Protein AF-A0AAW2RHV2-F1 (afdb_monomer)

Secondary structure (DSSP, 8-state):
---EESSSSEESS--GGG---GGGS-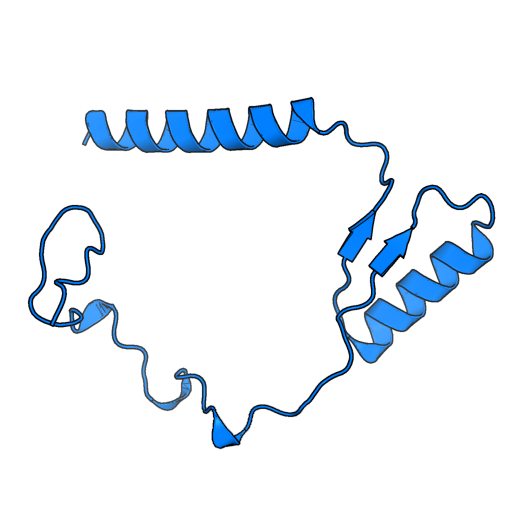-GGGPPP-PPPPEEETT-S-HHHHHHHHHHHHHHTS--EEES-S--HHHHHHHHHHHHHHHHHHHHT-

Mean predicted aligned error: 8.11 Å

InterPro domains:
  IPR026992 Non-haem dioxygenase, N-terminal domain [PF14226] (37-83)
  IPR027443 Isopenicillin N synthase-like superfamily [G3DSA:2.60.120.330] (4-86)

Sequence (94 aa):
MEPKVISGIQFSSLPSSYIRPESQRPKLSEVVEFDSVPIIDLGCEDRSLIIKQIGDACREYGFFQVINHGVSKEMVDKILEWLMNSLVYLWKRR

Solvent-accessible surface area (backbone atoms only — not comparable to full-atom values): 6132 Å² total; per-residue (Å²): 132,84,68,60,67,84,76,89,51,82,33,97,63,84,56,73,90,75,58,68,58,76,92,72,49,89,57,75,91,76,64,70,94,69,80,78,78,49,75,44,60,64,65,57,87,55,60,67,58,48,54,48,53,53,54,49,32,50,71,78,64,67,52,69,47,76,39,65,75,81,73,55,66,68,59,55,50,50,51,51,50,49,52,52,52,50,53,53,51,57,58,76,74,107

Foldseek 3Di:
DDFDDPDVDGDPDDDPVPDDDPVPDDDPVPDDDDPPFAEAEPPDPPPVVRVVSVVCSCVPPVDHHYDPPVDDPVVVVVVVVVVVVVVVVVVVVD

Organism: NCBI:txid2727405

Radius of gyration: 20.59 Å; Cα contacts (8 Å, |Δi|>4): 55; chains: 1; bounding box: 50×29×40 Å

pLDDT: mean 87.66, std 12.47, range [44.53, 98.19]

Structure (mmCIF, N/CA/C/O backbone):
data_AF-A0AAW2RHV2-F1
#
_entry.id   AF-A0AAW2RHV2-F1
#
loop_
_atom_site.group_PDB
_atom_site.id
_atom_site.type_symbol
_atom_site.label_atom_id
_atom_site.label_alt_id
_atom_site.label_comp_id
_atom_site.label_asym_id
_atom_site.label_entity_id
_atom_site.label_seq_id
_atom_site.pdbx_PDB_ins_code
_atom_site.Cartn_x
_atom_site.Cartn_y
_atom_site.Cartn_z
_atom_site.occupancy
_atom_site.B_iso_or_equiv
_atom_site.auth_seq_id
_atom_site.auth_comp_id
_atom_site.auth_asym_id
_atom_site.auth_atom_id
_atom_site.pdbx_PDB_model_num
ATOM 1 N N . MET A 1 1 ? 18.336 18.584 -22.996 1.00 44.53 1 MET A N 1
ATOM 2 C CA . MET A 1 1 ? 17.870 17.264 -22.519 1.00 44.53 1 MET A CA 1
ATOM 3 C C . MET A 1 1 ? 18.612 16.983 -21.228 1.00 44.53 1 MET A C 1
ATOM 5 O O . MET A 1 1 ? 19.833 16.944 -21.259 1.00 44.53 1 MET A O 1
ATOM 9 N N . GLU A 1 2 ? 17.893 16.909 -20.111 1.00 49.28 2 GLU A N 1
ATOM 10 C CA . GLU A 1 2 ? 18.456 16.682 -18.772 1.00 49.28 2 GLU A CA 1
ATOM 11 C C . GLU A 1 2 ? 19.138 15.298 -18.691 1.00 49.28 2 GLU A C 1
ATOM 13 O O . GLU A 1 2 ? 18.545 14.310 -19.145 1.00 49.28 2 GLU A O 1
ATOM 18 N N . PRO A 1 3 ? 20.358 15.184 -18.134 1.00 52.66 3 PRO A N 1
ATOM 19 C CA . PRO A 1 3 ? 21.027 13.899 -17.957 1.00 52.66 3 PRO A CA 1
ATOM 20 C C . PRO A 1 3 ? 20.276 13.042 -16.928 1.00 52.66 3 PRO A C 1
ATOM 22 O O . PRO A 1 3 ? 20.068 13.446 -15.784 1.00 52.66 3 PRO A O 1
ATOM 25 N N . LYS A 1 4 ? 19.869 11.829 -17.323 1.00 57.38 4 LYS A N 1
ATOM 26 C CA . LYS A 1 4 ? 19.185 10.885 -16.427 1.00 57.38 4 LYS A CA 1
ATOM 27 C C . LYS A 1 4 ? 20.213 10.199 -15.526 1.00 57.38 4 LYS A C 1
ATOM 29 O O . LYS A 1 4 ? 21.013 9.387 -15.988 1.00 57.38 4 LYS A O 1
ATOM 34 N N . VAL A 1 5 ? 20.196 10.540 -14.239 1.00 54.56 5 VAL A N 1
ATOM 35 C CA . VAL A 1 5 ? 21.076 9.961 -13.215 1.00 54.56 5 VAL A CA 1
ATOM 36 C C . VAL A 1 5 ? 20.485 8.635 -12.739 1.00 54.56 5 VAL A C 1
ATOM 38 O O . VAL A 1 5 ? 19.373 8.604 -12.223 1.00 54.56 5 VAL A O 1
ATOM 41 N N . ILE A 1 6 ? 21.225 7.538 -12.909 1.00 64.56 6 ILE A N 1
ATOM 42 C CA . ILE A 1 6 ? 20.773 6.185 -12.522 1.00 64.56 6 ILE A CA 1
ATOM 43 C C . ILE A 1 6 ? 21.489 5.706 -11.245 1.00 64.56 6 ILE A C 1
ATOM 45 O O . ILE A 1 6 ? 20.990 4.839 -10.536 1.00 64.56 6 ILE A O 1
ATOM 49 N N . SER A 1 7 ? 22.646 6.298 -10.921 1.00 65.38 7 SER A N 1
ATOM 50 C CA . SER A 1 7 ? 23.467 5.923 -9.758 1.00 65.38 7 SER A CA 1
ATOM 51 C C . SER A 1 7 ? 24.593 6.933 -9.464 1.00 65.38 7 SER A C 1
ATOM 53 O O . SER A 1 7 ? 25.730 6.543 -9.213 1.00 65.38 7 SER A O 1
ATOM 55 N N . GLY A 1 8 ? 24.335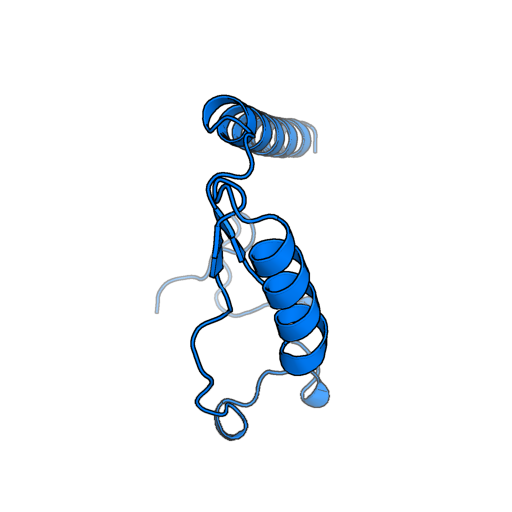 8.239 -9.605 1.00 65.62 8 GLY A N 1
ATOM 56 C CA . GLY A 1 8 ? 25.356 9.296 -9.465 1.00 65.62 8 GLY A CA 1
ATOM 57 C C . GLY A 1 8 ? 26.303 9.458 -10.667 1.00 65.62 8 GLY A C 1
ATOM 58 O O . GLY A 1 8 ? 27.001 10.461 -10.766 1.00 65.62 8 GLY A O 1
ATOM 59 N N . ILE A 1 9 ? 26.283 8.517 -11.614 1.00 72.44 9 ILE A N 1
ATOM 60 C CA . ILE A 1 9 ? 26.972 8.620 -12.905 1.00 72.44 9 ILE A CA 1
ATOM 61 C C . ILE A 1 9 ? 26.016 9.264 -13.911 1.00 72.44 9 ILE A C 1
ATOM 63 O O . ILE A 1 9 ? 24.859 8.848 -14.037 1.00 72.44 9 ILE A O 1
ATOM 67 N N . GLN A 1 10 ? 26.498 10.286 -14.619 1.00 77.00 10 GLN A N 1
ATOM 68 C CA . GLN A 1 10 ? 25.755 10.903 -15.711 1.00 77.00 10 GLN A CA 1
ATOM 69 C C . GLN A 1 10 ? 25.852 10.029 -16.956 1.00 77.00 10 GLN A C 1
ATOM 71 O O . GLN A 1 10 ? 26.941 9.769 -17.466 1.00 77.00 10 GLN A O 1
ATOM 76 N N . PHE A 1 11 ? 24.698 9.612 -17.465 1.00 74.44 11 PHE A N 1
ATOM 77 C CA . PHE A 1 11 ? 24.599 8.949 -18.754 1.00 74.44 11 PHE A CA 1
ATOM 78 C C . PHE A 1 11 ? 23.932 9.883 -19.762 1.00 74.44 11 PHE A C 1
ATOM 80 O O . PHE A 1 11 ? 22.943 10.549 -19.454 1.00 74.44 11 PHE A O 1
ATOM 87 N N . SER A 1 12 ? 24.459 9.907 -20.986 1.00 83.19 12 SER A N 1
ATOM 88 C CA . SER A 1 12 ? 23.847 10.623 -22.112 1.00 83.19 12 SER A CA 1
ATOM 89 C C . SER A 1 12 ? 22.606 9.906 -22.656 1.00 83.19 12 SER A C 1
ATOM 91 O O . SER A 1 12 ? 21.754 10.526 -23.285 1.00 83.19 12 SER A O 1
ATOM 93 N N . SER A 1 13 ? 22.492 8.599 -22.410 1.00 83.62 13 SER A N 1
ATOM 94 C CA . SER A 1 13 ? 21.374 7.748 -22.821 1.00 83.62 13 SER A CA 1
ATOM 95 C C . SER A 1 13 ? 21.215 6.565 -21.860 1.00 83.62 13 SER A C 1
ATOM 97 O O . SER A 1 13 ? 22.112 6.274 -21.072 1.00 83.62 13 SER A O 1
ATOM 99 N N . LEU A 1 14 ? 20.062 5.890 -21.889 1.00 83.38 14 LEU A N 1
ATOM 100 C CA . LEU A 1 14 ? 19.817 4.728 -21.032 1.00 83.38 14 LEU A CA 1
ATOM 101 C C . LEU A 1 14 ? 20.788 3.586 -21.406 1.00 83.38 14 LEU A C 1
ATOM 103 O O . LEU A 1 14 ? 20.787 3.176 -22.568 1.00 83.38 14 LEU A O 1
ATOM 107 N N . PRO A 1 15 ? 21.586 3.042 -20.466 1.00 88.06 15 PRO A N 1
ATOM 108 C CA . PRO A 1 15 ? 22.487 1.936 -20.766 1.00 88.06 15 PRO A CA 1
ATOM 109 C C . PRO A 1 15 ? 21.720 0.711 -21.266 1.00 88.06 15 PRO A C 1
ATOM 111 O O . PRO A 1 15 ? 20.635 0.400 -20.768 1.00 88.06 15 PRO A O 1
ATOM 114 N N . SER A 1 16 ? 22.310 -0.021 -22.213 1.00 88.25 16 SER A N 1
ATOM 115 C CA . SER A 1 16 ? 21.670 -1.173 -22.862 1.00 88.25 16 SER A CA 1
ATOM 116 C C . SER A 1 16 ? 21.217 -2.256 -21.880 1.00 88.25 16 SER A C 1
ATOM 118 O O . SER A 1 16 ? 20.175 -2.866 -22.093 1.00 88.25 16 SER A O 1
ATOM 120 N N . SER A 1 17 ? 21.928 -2.443 -20.764 1.00 88.56 17 SER A N 1
ATOM 121 C CA . SER A 1 17 ? 21.568 -3.391 -19.700 1.00 88.56 17 SER A CA 1
ATOM 122 C C . SER A 1 17 ? 20.268 -3.053 -18.955 1.00 88.56 17 SER A C 1
ATOM 124 O O . SER A 1 17 ? 19.679 -3.937 -18.338 1.00 88.56 17 SER A O 1
ATOM 126 N N . TYR A 1 18 ? 19.797 -1.802 -19.017 1.00 88.44 18 TYR A N 1
ATOM 127 C CA . TYR A 1 18 ? 18.528 -1.354 -18.424 1.00 88.44 18 TYR A CA 1
ATOM 128 C C . 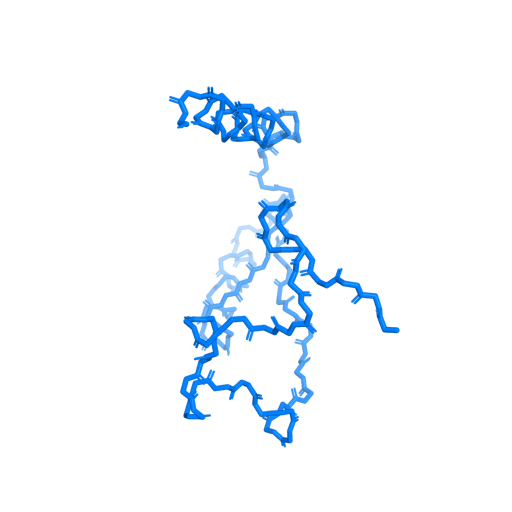TYR A 1 18 ? 17.381 -1.328 -19.446 1.00 88.44 18 TYR A C 1
ATOM 130 O O . TYR A 1 18 ? 16.223 -1.128 -19.070 1.00 88.44 18 TYR A O 1
ATOM 138 N N . ILE A 1 19 ? 17.673 -1.535 -20.736 1.00 90.69 19 ILE A N 1
ATOM 139 C CA . ILE A 1 19 ? 16.655 -1.615 -21.783 1.00 90.69 19 ILE A CA 1
ATOM 140 C C . ILE A 1 19 ? 15.968 -2.978 -21.681 1.00 90.69 19 ILE A C 1
ATOM 142 O O . ILE A 1 19 ? 16.552 -4.019 -21.970 1.00 90.69 19 ILE A O 1
ATOM 146 N N . ARG A 1 20 ? 14.690 -2.973 -21.295 1.00 91.38 20 ARG A N 1
ATOM 147 C CA . ARG A 1 20 ? 13.869 -4.190 -21.271 1.00 91.38 20 ARG A CA 1
ATOM 148 C C . ARG A 1 20 ? 13.642 -4.724 -22.700 1.00 91.38 20 ARG A C 1
ATOM 150 O O . ARG A 1 20 ? 13.510 -3.911 -23.626 1.00 91.38 20 ARG A O 1
ATOM 157 N N . PRO A 1 21 ? 13.546 -6.053 -22.898 1.00 94.19 21 PRO A N 1
ATOM 158 C CA . PRO A 1 21 ? 13.061 -6.640 -24.148 1.00 94.19 21 PRO A CA 1
ATOM 159 C C . PRO A 1 21 ? 11.700 -6.060 -24.540 1.00 94.19 21 PRO A C 1
ATOM 161 O O . PRO A 1 21 ? 10.912 -5.723 -23.659 1.00 94.19 21 PRO A O 1
ATOM 164 N N . GLU A 1 22 ? 11.405 -5.956 -25.838 1.00 91.56 22 GLU A N 1
ATOM 165 C CA . GLU A 1 22 ? 10.162 -5.331 -26.326 1.00 91.56 22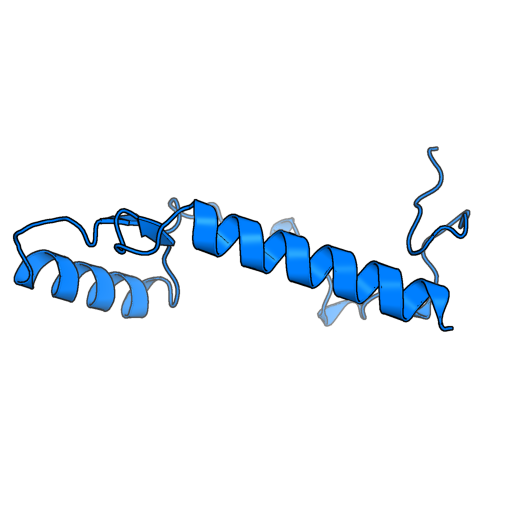 GLU A CA 1
ATOM 166 C C . GLU A 1 22 ? 8.898 -5.954 -25.733 1.00 91.56 22 GLU A C 1
ATOM 168 O O . GLU A 1 22 ? 7.978 -5.229 -25.368 1.00 91.56 22 GLU A O 1
ATOM 173 N N . SER A 1 23 ? 8.892 -7.274 -25.534 1.00 92.69 23 SER A N 1
ATOM 174 C CA . SER A 1 23 ? 7.780 -8.003 -24.917 1.00 92.69 23 SER A CA 1
AT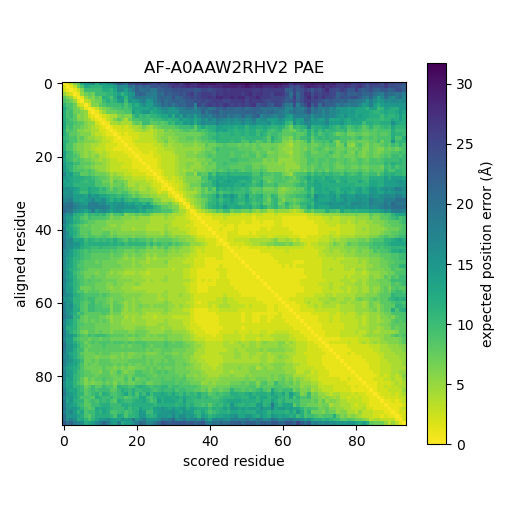OM 175 C C . SER A 1 23 ? 7.509 -7.636 -23.453 1.00 92.69 23 SER A C 1
ATOM 177 O O . SER A 1 23 ? 6.428 -7.923 -22.953 1.00 92.69 23 SER A O 1
ATOM 179 N N . GLN A 1 24 ? 8.467 -7.016 -22.758 1.00 92.06 24 GLN A N 1
ATOM 180 C CA . GLN A 1 24 ? 8.350 -6.599 -21.354 1.00 92.06 24 GLN A CA 1
ATOM 181 C C . GLN A 1 24 ? 8.152 -5.088 -21.198 1.00 92.06 24 GLN A C 1
ATOM 183 O O . GLN A 1 24 ? 8.071 -4.590 -20.073 1.00 92.06 24 GLN A O 1
ATOM 188 N N . ARG A 1 25 ? 8.150 -4.328 -22.298 1.00 91.62 25 ARG A N 1
ATOM 189 C CA . ARG A 1 25 ? 7.949 -2.881 -22.228 1.00 91.62 25 ARG A CA 1
ATOM 190 C C . ARG A 1 25 ? 6.455 -2.595 -22.061 1.00 91.62 25 ARG A C 1
ATOM 192 O O . ARG A 1 25 ? 5.655 -3.179 -22.789 1.00 91.62 25 ARG A O 1
ATOM 199 N N . PRO A 1 26 ? 6.069 -1.693 -21.145 1.00 89.62 26 PRO A N 1
ATOM 200 C CA . PRO A 1 26 ? 4.676 -1.302 -21.008 1.00 89.62 26 PRO A CA 1
ATO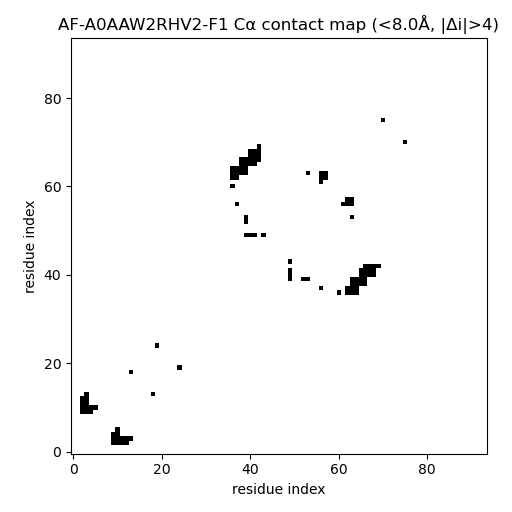M 201 C C . PRO A 1 26 ? 4.196 -0.632 -22.297 1.00 89.62 26 PRO A C 1
ATOM 203 O O . PRO A 1 26 ? 4.868 0.248 -22.840 1.00 89.62 26 PRO A O 1
ATOM 206 N N . LYS A 1 27 ? 3.031 -1.054 -22.788 1.00 8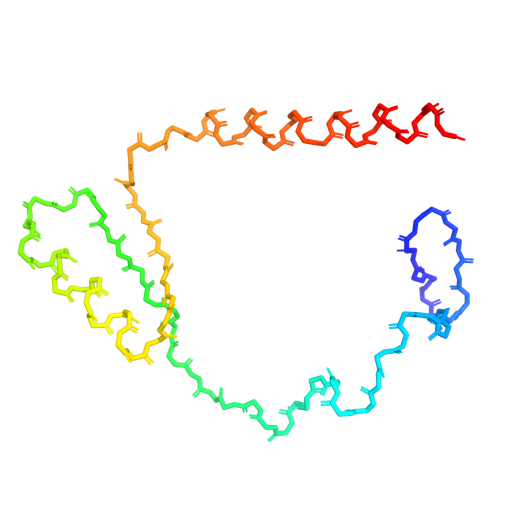9.38 27 LYS A N 1
ATOM 207 C CA . LYS A 1 27 ? 2.398 -0.493 -23.981 1.00 89.38 27 LYS A CA 1
ATOM 208 C C . LYS A 1 27 ? 1.270 0.426 -23.555 1.00 89.38 27 LYS A C 1
ATOM 210 O O . LYS A 1 27 ? 0.241 -0.028 -23.071 1.00 89.38 27 LYS A O 1
ATOM 215 N N . LEU A 1 28 ? 1.462 1.725 -23.762 1.00 85.31 28 LEU A N 1
ATOM 216 C CA . LEU A 1 28 ? 0.481 2.728 -23.348 1.00 85.31 28 LEU A CA 1
ATOM 217 C C . LEU A 1 28 ? -0.876 2.547 -24.051 1.00 85.31 28 LEU A C 1
ATOM 219 O O . LEU A 1 28 ? -1.907 2.838 -23.466 1.00 85.31 28 LEU A O 1
ATOM 223 N N . SER A 1 29 ? -0.875 2.011 -25.274 1.00 88.88 29 SER A N 1
ATOM 224 C CA . SER A 1 29 ? -2.090 1.698 -26.037 1.00 88.88 29 SER A CA 1
ATOM 225 C C . SER A 1 29 ? -2.936 0.568 -25.443 1.00 88.88 29 SER A C 1
ATOM 227 O O . SER A 1 29 ? -4.087 0.420 -25.829 1.00 88.88 29 SER A O 1
ATOM 229 N N . GLU A 1 30 ? -2.361 -0.259 -24.568 1.00 87.38 30 GLU A N 1
ATOM 230 C CA . GLU A 1 30 ? -3.050 -1.373 -23.900 1.00 87.38 30 GLU A CA 1
ATOM 231 C C . GLU A 1 30 ? -3.495 -0.998 -22.475 1.00 87.38 30 GLU A C 1
ATOM 233 O O . GLU A 1 30 ? -4.090 -1.818 -21.780 1.00 87.38 30 GLU A O 1
ATOM 238 N N . VAL A 1 31 ? -3.209 0.229 -22.021 1.00 85.19 31 VAL A N 1
ATOM 239 C CA . VAL A 1 31 ? -3.652 0.710 -20.709 1.00 85.19 31 VAL A CA 1
ATOM 240 C C . VAL A 1 31 ? -5.148 0.990 -20.774 1.00 85.19 31 VAL A C 1
ATOM 242 O O . VAL A 1 31 ? -5.599 1.837 -21.542 1.00 85.19 31 VAL A O 1
ATOM 245 N N . VAL A 1 32 ? -5.906 0.268 -19.957 1.00 81.31 32 VAL A N 1
ATOM 246 C CA . VAL A 1 32 ? -7.348 0.462 -19.795 1.00 81.31 32 VAL A CA 1
ATOM 247 C C . VAL A 1 32 ? -7.575 1.456 -18.658 1.00 81.31 32 VAL A C 1
ATOM 249 O O . VAL A 1 32 ? -6.885 1.393 -17.638 1.00 81.31 32 VAL A O 1
ATOM 252 N N . GLU A 1 33 ? -8.530 2.372 -18.823 1.00 77.88 33 GLU A N 1
ATOM 253 C CA . GLU A 1 33 ? -9.034 3.158 -17.696 1.00 77.88 33 GLU A CA 1
ATOM 254 C C . GLU A 1 33 ? -9.662 2.202 -16.683 1.00 77.88 33 GLU A C 1
ATOM 256 O O . GLU A 1 33 ? -10.529 1.394 -17.016 1.00 77.88 33 GLU A O 1
ATOM 261 N N . PHE A 1 34 ? -9.168 2.253 -15.456 1.00 73.69 34 PHE A N 1
ATOM 262 C CA . PHE A 1 34 ? -9.541 1.329 -14.404 1.00 73.69 34 PHE A CA 1
ATOM 263 C C . PHE A 1 34 ? -9.950 2.127 -13.172 1.00 73.69 34 PHE A C 1
ATOM 265 O O . PHE A 1 34 ? -9.353 3.170 -12.885 1.00 73.69 34 PHE A O 1
ATOM 272 N N . ASP A 1 35 ? -10.970 1.640 -12.467 1.00 74.50 35 ASP A N 1
ATOM 273 C CA . ASP A 1 35 ? -11.440 2.266 -11.238 1.00 74.50 35 ASP A CA 1
ATOM 274 C C . ASP A 1 35 ? -10.301 2.361 -10.215 1.00 74.50 35 ASP A C 1
ATOM 276 O O . ASP A 1 35 ? -9.348 1.575 -10.207 1.00 74.50 35 ASP A O 1
ATOM 280 N N . SER A 1 36 ? -10.366 3.372 -9.349 1.00 84.69 36 SER A N 1
ATOM 281 C CA . SER A 1 36 ? -9.344 3.573 -8.323 1.00 84.69 36 SER A CA 1
ATOM 282 C C . SER A 1 36 ? -9.145 2.302 -7.495 1.00 84.69 36 SER A C 1
ATOM 284 O O . SER A 1 36 ? -10.118 1.680 -7.074 1.00 84.69 36 SER A O 1
ATOM 286 N N . VAL A 1 37 ? -7.882 1.961 -7.219 1.00 91.69 37 VAL A N 1
ATOM 287 C CA . VAL A 1 37 ? -7.506 0.816 -6.377 1.00 91.69 37 VAL A CA 1
ATOM 288 C C . VAL A 1 37 ? -8.324 0.823 -5.076 1.00 91.69 37 VAL A C 1
ATOM 290 O O . VAL A 1 37 ? -8.362 1.869 -4.422 1.00 91.69 37 VAL A O 1
ATOM 293 N N . PRO A 1 38 ? -8.925 -0.310 -4.658 1.00 95.38 38 PRO A N 1
ATOM 294 C CA . PRO A 1 38 ? -9.752 -0.365 -3.462 1.00 95.38 38 PRO A CA 1
ATOM 295 C C . PRO A 1 38 ? -8.979 0.100 -2.229 1.00 95.38 38 PRO A C 1
ATOM 297 O O . PRO A 1 38 ? -7.846 -0.332 -2.002 1.00 95.38 38 PRO A O 1
ATOM 300 N N . ILE A 1 39 ? -9.602 0.960 -1.426 1.00 96.81 39 ILE A N 1
ATOM 301 C CA . ILE A 1 39 ? -9.076 1.417 -0.137 1.00 96.81 39 ILE A CA 1
ATOM 302 C C . ILE A 1 39 ? -9.979 0.854 0.958 1.00 96.81 39 ILE A C 1
ATOM 304 O O . ILE A 1 39 ? -11.178 1.126 0.969 1.00 96.81 39 ILE A O 1
ATOM 308 N N . ILE A 1 40 ? -9.405 0.074 1.873 1.00 97.69 40 ILE A N 1
ATOM 309 C CA . ILE A 1 40 ? -10.133 -0.603 2.950 1.00 97.69 40 ILE A CA 1
ATOM 310 C C . ILE A 1 40 ? -9.761 0.028 4.293 1.00 97.69 40 ILE A C 1
ATOM 312 O O . ILE A 1 40 ? -8.588 0.082 4.669 1.00 97.69 40 ILE A O 1
ATOM 316 N N . ASP A 1 41 ? -10.769 0.490 5.029 1.00 97.69 41 ASP A N 1
ATOM 317 C CA . ASP A 1 41 ? -10.602 1.036 6.375 1.00 97.69 41 ASP A CA 1
ATOM 318 C C . ASP A 1 41 ? -10.653 -0.082 7.425 1.00 97.69 41 ASP A C 1
ATOM 320 O O . ASP A 1 41 ? -11.718 -0.615 7.738 1.00 97.69 41 ASP A O 1
ATOM 324 N N . LEU A 1 42 ? -9.492 -0.437 7.985 1.00 97.44 42 LEU A N 1
ATOM 325 C CA . LEU A 1 42 ? -9.388 -1.472 9.020 1.00 97.44 42 LEU A CA 1
ATOM 326 C C . LEU A 1 42 ? -9.775 -0.974 10.421 1.00 97.44 42 LEU A C 1
ATOM 328 O O . LEU A 1 42 ? -9.852 -1.780 11.348 1.00 97.44 42 LEU A O 1
ATOM 332 N N . GLY A 1 43 ? -10.018 0.329 10.577 1.00 95.88 43 GLY A N 1
ATOM 333 C CA . GLY A 1 43 ? -10.527 0.938 11.803 1.00 95.88 43 GLY A CA 1
ATOM 334 C C . GLY A 1 43 ? -12.051 0.885 11.926 1.00 95.88 43 GLY A C 1
ATOM 335 O O . GLY A 1 43 ? -12.581 1.275 12.963 1.00 95.88 43 GLY A O 1
ATOM 336 N N . CYS A 1 44 ? -12.763 0.413 10.896 1.00 95.12 44 CYS A N 1
ATOM 337 C CA . CYS A 1 44 ? -14.214 0.246 10.942 1.00 95.12 44 CYS A CA 1
ATOM 338 C C . CYS A 1 44 ? -14.625 -0.809 11.990 1.00 95.12 44 CYS A C 1
ATOM 340 O O . CYS A 1 44 ? -13.993 -1.857 12.128 1.00 95.12 44 CYS A O 1
ATOM 342 N N . GLU A 1 45 ? -15.716 -0.556 12.716 1.00 95.50 45 GLU A N 1
ATOM 343 C CA . GLU A 1 45 ? -16.226 -1.489 13.731 1.00 95.50 45 GLU A CA 1
ATOM 344 C C . GLU A 1 45 ? -16.874 -2.741 13.112 1.00 95.50 45 GLU A C 1
ATOM 346 O O . GLU A 1 45 ? -16.850 -3.822 13.711 1.00 95.50 45 GLU A O 1
ATOM 351 N N . ASP A 1 46 ? -17.422 -2.627 11.896 1.00 97.50 46 ASP A N 1
ATOM 352 C CA . ASP A 1 46 ? -18.063 -3.744 11.203 1.00 97.50 46 ASP A CA 1
ATOM 353 C C . ASP A 1 46 ? -17.027 -4.668 10.548 1.00 97.50 46 ASP A C 1
ATOM 355 O O . ASP A 1 46 ? -16.639 -4.542 9.382 1.00 97.50 46 ASP A O 1
ATOM 359 N N . ARG A 1 47 ? -16.616 -5.675 11.316 1.00 96.12 47 ARG A N 1
ATOM 360 C CA . ARG A 1 47 ? -15.714 -6.733 10.848 1.00 96.12 47 ARG A CA 1
ATOM 361 C C . ARG A 1 47 ? -16.256 -7.521 9.659 1.00 96.12 47 ARG A C 1
ATOM 363 O O . ARG A 1 47 ? -15.459 -7.977 8.841 1.00 96.12 47 ARG A O 1
ATOM 370 N N . SER A 1 48 ? -17.570 -7.707 9.556 1.00 97.88 48 SER A N 1
ATOM 371 C CA . SER A 1 48 ? -18.159 -8.479 8.455 1.00 97.88 48 SER A CA 1
ATOM 372 C C . SER A 1 48 ? -18.029 -7.714 7.142 1.00 97.88 48 SER A C 1
ATOM 374 O O . SER A 1 48 ? -17.681 -8.305 6.117 1.00 97.88 48 SER A O 1
ATOM 376 N N . LEU A 1 49 ? -18.229 -6.394 7.191 1.00 97.44 49 LEU A N 1
ATOM 377 C CA . LEU A 1 49 ? -17.988 -5.504 6.060 1.00 97.44 49 LEU A CA 1
ATOM 378 C C . LEU A 1 49 ? -16.518 -5.527 5.626 1.00 97.44 49 LEU A C 1
ATOM 380 O O . LEU A 1 49 ? -16.253 -5.717 4.441 1.00 97.44 49 LEU A O 1
ATOM 384 N N . ILE A 1 50 ? -15.574 -5.407 6.567 1.00 98.00 50 ILE A N 1
ATOM 385 C CA . ILE A 1 50 ? -14.131 -5.445 6.260 1.00 98.00 50 ILE A CA 1
ATOM 386 C C . ILE A 1 50 ? -13.755 -6.761 5.563 1.00 98.00 50 ILE A C 1
ATOM 388 O O . ILE A 1 50 ? -13.094 -6.751 4.525 1.00 98.00 50 ILE A O 1
ATOM 392 N N . ILE A 1 51 ? -14.196 -7.904 6.102 1.00 98.06 51 ILE A N 1
ATOM 393 C CA . ILE A 1 51 ? -13.908 -9.226 5.520 1.00 98.06 51 ILE A CA 1
ATOM 394 C C . ILE A 1 51 ? -14.465 -9.324 4.099 1.00 98.06 51 ILE A C 1
ATOM 396 O O . ILE A 1 51 ? -13.777 -9.819 3.203 1.00 98.06 51 ILE A O 1
ATOM 400 N N . LYS A 1 52 ? -15.690 -8.833 3.882 1.00 98.19 52 LYS A N 1
ATOM 401 C CA . LYS A 1 52 ? -16.305 -8.807 2.556 1.00 98.19 52 LYS A CA 1
ATOM 402 C C . LYS A 1 52 ? -15.489 -7.951 1.582 1.00 98.19 52 LYS A C 1
ATOM 404 O O . LYS A 1 52 ? -15.129 -8.445 0.522 1.00 98.19 52 LYS A O 1
ATOM 409 N N . GLN A 1 53 ? -15.128 -6.726 1.965 1.00 97.75 53 GLN A N 1
ATOM 410 C CA . GLN A 1 53 ? -14.335 -5.819 1.127 1.00 97.75 53 GLN A CA 1
ATOM 411 C C . GLN A 1 53 ? -12.971 -6.408 0.750 1.00 97.75 53 GLN A C 1
ATOM 413 O O . GLN A 1 53 ? -12.555 -6.296 -0.401 1.00 97.75 53 GLN A O 1
ATOM 418 N N . ILE A 1 54 ? -12.291 -7.078 1.688 1.00 97.94 54 ILE A N 1
ATOM 419 C CA . ILE A 1 54 ? -11.029 -7.778 1.404 1.00 97.94 54 ILE A CA 1
ATOM 420 C C . ILE A 1 54 ? -11.265 -8.911 0.399 1.00 97.94 54 ILE A C 1
ATOM 422 O O . ILE A 1 54 ? -10.500 -9.063 -0.552 1.00 97.94 54 ILE A O 1
ATOM 426 N N . GLY A 1 55 ? -12.318 -9.709 0.595 1.00 98.12 55 GLY A N 1
ATOM 427 C CA . GLY A 1 55 ? -12.670 -10.806 -0.306 1.00 98.12 55 GLY A CA 1
ATOM 428 C C . GLY A 1 55 ? -12.973 -10.335 -1.730 1.00 98.12 55 GLY A C 1
ATOM 429 O O . GLY A 1 55 ? -12.482 -10.939 -2.686 1.00 98.12 55 GLY A O 1
ATOM 430 N N . ASP A 1 56 ? -13.734 -9.251 -1.859 1.00 97.12 56 ASP A N 1
ATOM 431 C CA . ASP A 1 56 ? -14.106 -8.648 -3.140 1.00 97.12 56 ASP A CA 1
ATOM 432 C C . ASP A 1 56 ? -12.865 -8.058 -3.834 1.00 97.12 56 ASP A C 1
ATOM 434 O O . ASP A 1 56 ? -12.570 -8.410 -4.978 1.00 97.12 56 ASP A O 1
ATOM 438 N N . ALA A 1 57 ? -12.039 -7.288 -3.113 1.00 96.56 57 ALA A N 1
ATOM 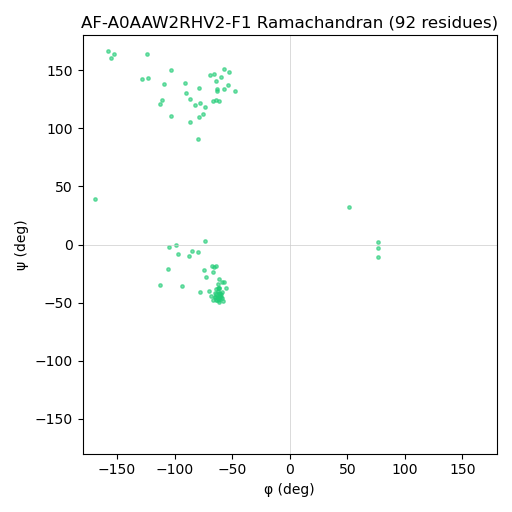439 C CA . ALA A 1 57 ? -10.803 -6.724 -3.657 1.00 96.56 57 ALA A CA 1
ATOM 440 C C . ALA A 1 57 ? -9.806 -7.804 -4.115 1.00 96.56 57 ALA A C 1
ATOM 442 O O . ALA A 1 57 ? -9.221 -7.703 -5.193 1.00 96.56 57 ALA A O 1
ATOM 443 N N . CYS A 1 58 ? -9.639 -8.884 -3.349 1.00 96.94 58 CYS A N 1
ATOM 444 C CA . CYS A 1 58 ? -8.804 -10.016 -3.759 1.00 96.94 58 CYS A CA 1
ATOM 445 C C . CYS A 1 58 ? -9.316 -10.699 -5.034 1.00 96.94 58 CYS A C 1
ATOM 447 O O . CYS A 1 58 ? -8.509 -11.157 -5.841 1.00 96.94 58 CYS A O 1
ATOM 449 N N . ARG A 1 59 ? -10.638 -10.804 -5.208 1.00 96.69 59 ARG A N 1
ATOM 450 C CA . ARG A 1 59 ? -11.257 -11.503 -6.343 1.00 96.69 59 ARG A CA 1
ATOM 451 C C . ARG A 1 59 ? -11.235 -10.675 -7.622 1.00 96.69 59 ARG A C 1
ATOM 453 O O . ARG A 1 59 ? -11.007 -11.234 -8.689 1.00 96.69 59 ARG A O 1
ATOM 460 N N . GLU A 1 60 ? -11.502 -9.380 -7.507 1.00 92.81 60 GLU A N 1
ATOM 461 C CA . GLU A 1 60 ? -11.677 -8.483 -8.652 1.00 92.81 60 GLU A CA 1
ATOM 462 C C . GLU A 1 60 ? -10.373 -7.777 -9.049 1.00 92.81 60 GLU A C 1
ATOM 464 O O . GLU A 1 60 ? -10.113 -7.598 -10.236 1.00 92.81 60 GLU A O 1
ATOM 469 N N . TYR A 1 61 ? -9.527 -7.423 -8.073 1.00 92.38 61 TYR A N 1
ATOM 470 C CA . TYR A 1 61 ? -8.319 -6.614 -8.284 1.00 92.38 61 TYR A CA 1
ATOM 471 C C . TYR A 1 61 ? -7.030 -7.406 -8.043 1.00 92.38 61 TYR A C 1
ATOM 473 O O . TYR A 1 61 ? -6.014 -7.166 -8.692 1.00 92.38 61 TYR A O 1
ATOM 481 N N . GLY A 1 62 ? -7.042 -8.332 -7.079 1.00 94.12 62 GLY A N 1
ATOM 482 C CA . GLY A 1 62 ? -5.852 -9.059 -6.622 1.00 94.12 62 GLY A CA 1
ATOM 483 C C . GLY A 1 62 ? -4.925 -8.241 -5.712 1.00 94.12 62 GLY A C 1
ATOM 484 O O . GLY A 1 62 ? -3.939 -8.777 -5.208 1.00 94.12 62 GLY A O 1
ATOM 485 N N . PHE A 1 63 ? -5.234 -6.962 -5.475 1.00 95.50 63 PHE A N 1
ATOM 486 C CA . PHE A 1 63 ? -4.530 -6.077 -4.547 1.00 95.50 63 PHE A CA 1
ATOM 487 C C . PHE A 1 63 ? -5.446 -4.940 -4.066 1.00 95.50 63 PHE A C 1
ATOM 489 O O . PHE A 1 63 ? -6.459 -4.634 -4.690 1.00 95.50 63 PHE A O 1
ATOM 496 N N . PHE A 1 64 ? -5.087 -4.315 -2.944 1.00 96.88 64 PHE A N 1
ATOM 497 C CA . PHE A 1 64 ? -5.814 -3.196 -2.337 1.00 96.88 64 PHE A CA 1
ATOM 498 C C . PHE A 1 64 ? -4.889 -2.383 -1.424 1.00 96.88 64 PHE A C 1
ATOM 500 O O . PHE A 1 64 ? -3.794 -2.823 -1.068 1.00 96.88 64 PHE A O 1
ATOM 507 N N . GLN A 1 65 ? -5.338 -1.192 -1.042 1.00 97.12 65 GLN A N 1
ATOM 508 C CA . GLN A 1 65 ? -4.704 -0.340 -0.038 1.00 97.12 65 GLN A CA 1
ATOM 509 C C . GLN A 1 65 ? -5.486 -0.424 1.276 1.00 97.12 65 GLN A C 1
ATOM 511 O O . GLN A 1 65 ? -6.699 -0.629 1.272 1.00 97.12 65 GLN A O 1
ATOM 516 N N . VAL A 1 66 ? -4.802 -0.246 2.407 1.00 97.06 66 VAL A N 1
ATOM 517 C CA . VAL A 1 66 ? -5.433 -0.221 3.735 1.00 97.06 66 VAL A CA 1
ATOM 518 C C . VAL A 1 66 ? -5.127 1.080 4.462 1.00 97.06 66 VAL A C 1
ATOM 520 O O . VAL A 1 66 ? -4.014 1.596 4.376 1.00 97.06 66 VAL A O 1
ATOM 523 N N . ILE A 1 67 ? -6.102 1.579 5.217 1.00 96.94 67 ILE A N 1
ATOM 524 C CA . ILE A 1 67 ? -5.954 2.710 6.141 1.00 96.94 67 ILE A CA 1
ATOM 525 C C . ILE A 1 67 ? -6.385 2.295 7.549 1.00 96.94 67 ILE A C 1
ATOM 527 O O . ILE A 1 67 ? -7.013 1.251 7.729 1.00 96.94 67 ILE A O 1
ATOM 531 N N . ASN A 1 68 ? -6.001 3.088 8.554 1.00 96.62 68 ASN A N 1
ATOM 532 C CA . ASN A 1 68 ? -6.312 2.843 9.970 1.00 96.62 68 ASN A CA 1
ATOM 533 C C . ASN A 1 68 ? -5.944 1.423 10.451 1.00 96.62 68 ASN A C 1
ATOM 535 O O . ASN A 1 68 ? -6.568 0.863 11.344 1.00 96.62 68 ASN A O 1
ATOM 539 N N . HIS A 1 69 ? -4.879 0.846 9.890 1.00 95.12 69 HIS A N 1
ATOM 540 C CA . HIS A 1 69 ? -4.396 -0.510 10.183 1.00 95.12 69 HIS A CA 1
ATOM 541 C C . HIS A 1 69 ? -3.703 -0.653 11.555 1.00 95.12 69 HIS A C 1
ATOM 543 O O . HIS A 1 69 ? -3.166 -1.712 11.869 1.00 95.12 69 HIS A O 1
ATOM 549 N N . GLY A 1 70 ? -3.650 0.412 12.363 1.00 95.12 70 GLY A N 1
ATOM 550 C CA . GLY A 1 70 ? -3.077 0.399 13.716 1.00 95.12 70 GLY A CA 1
ATOM 551 C C . GLY A 1 70 ? -1.544 0.399 13.797 1.00 95.12 70 GLY A C 1
ATOM 552 O O . GLY A 1 70 ? -0.998 0.391 14.897 1.00 95.12 70 GLY A O 1
ATOM 553 N N . VAL A 1 71 ? -0.833 0.448 12.664 1.00 95.38 71 VAL A N 1
ATOM 554 C CA . VAL A 1 71 ? 0.632 0.629 12.656 1.00 95.38 71 VAL A CA 1
ATOM 555 C C . VAL A 1 71 ? 0.918 2.123 12.687 1.00 95.38 71 VAL A C 1
ATOM 557 O O . VAL A 1 71 ? 0.408 2.867 11.849 1.00 95.38 71 VAL A O 1
ATOM 560 N N . SER A 1 72 ? 1.712 2.562 13.663 1.00 95.75 72 SER A N 1
ATOM 561 C CA . SER A 1 72 ? 1.993 3.981 13.854 1.00 95.75 72 SER A CA 1
ATOM 562 C C . SER A 1 72 ? 2.850 4.535 12.715 1.00 95.75 72 SER A C 1
ATOM 564 O O . SER A 1 72 ? 3.726 3.849 12.175 1.00 95.75 72 SER A O 1
ATOM 566 N N . LYS A 1 73 ? 2.617 5.800 12.362 1.00 93.00 73 LYS A N 1
ATOM 567 C CA . LYS A 1 73 ? 3.378 6.475 11.309 1.00 93.00 73 LYS A CA 1
ATOM 568 C C . LYS A 1 73 ? 4.863 6.556 11.663 1.00 93.00 73 LYS A C 1
ATOM 570 O O . LYS A 1 73 ? 5.713 6.317 10.817 1.00 93.00 73 LYS A O 1
ATOM 575 N N . GLU A 1 74 ? 5.172 6.774 12.937 1.00 96.44 74 GLU A N 1
ATOM 576 C CA . GLU A 1 74 ? 6.542 6.850 13.446 1.00 96.44 74 GLU A CA 1
ATOM 577 C C . GLU A 1 74 ? 7.299 5.534 13.242 1.00 96.44 74 GLU A C 1
ATOM 579 O O . GLU A 1 74 ? 8.506 5.548 13.013 1.00 96.44 74 GLU A O 1
ATOM 584 N N . MET A 1 75 ? 6.617 4.386 13.333 1.00 95.44 75 MET A N 1
ATOM 585 C CA . MET A 1 75 ? 7.236 3.090 13.056 1.00 95.44 75 MET A CA 1
ATOM 586 C C . MET A 1 75 ? 7.584 2.950 11.572 1.00 95.44 75 MET A C 1
ATOM 588 O O . MET A 1 75 ? 8.690 2.517 11.249 1.00 95.44 75 MET A O 1
ATOM 592 N N . VAL A 1 76 ? 6.668 3.335 10.680 1.00 94.62 76 VAL A N 1
ATOM 593 C CA . VAL A 1 76 ? 6.899 3.314 9.227 1.00 94.62 76 VAL A CA 1
ATOM 594 C C . VAL A 1 76 ? 8.052 4.248 8.858 1.00 94.62 76 VAL A C 1
ATOM 596 O O . VAL A 1 76 ? 8.983 3.825 8.172 1.00 94.62 76 VAL A O 1
ATOM 599 N N . ASP A 1 77 ? 8.048 5.471 9.387 1.00 95.88 77 ASP A N 1
ATOM 600 C CA . ASP A 1 77 ? 9.091 6.468 9.140 1.00 95.88 77 ASP A CA 1
ATOM 601 C C . ASP A 1 77 ? 10.465 5.971 9.619 1.00 95.88 77 ASP A C 1
ATOM 603 O O . ASP A 1 77 ? 11.444 6.061 8.880 1.00 95.88 77 ASP A O 1
ATOM 607 N N . LYS A 1 78 ? 10.542 5.344 10.803 1.00 96.56 78 LYS A N 1
ATOM 608 C CA . LYS A 1 78 ? 11.786 4.735 11.312 1.00 96.56 78 LYS A CA 1
ATOM 609 C C . LYS A 1 78 ? 12.306 3.608 10.424 1.00 96.56 78 LYS A C 1
ATOM 611 O O . LYS A 1 78 ? 13.517 3.488 10.244 1.00 96.56 78 LYS A O 1
ATOM 616 N N . ILE A 1 79 ? 11.423 2.765 9.884 1.00 95.69 79 ILE A N 1
ATOM 617 C CA . ILE A 1 79 ? 11.825 1.689 8.964 1.00 95.69 79 ILE A CA 1
ATOM 618 C C . ILE A 1 79 ? 12.401 2.291 7.681 1.00 95.69 79 ILE A C 1
ATOM 620 O O . ILE A 1 79 ? 13.455 1.848 7.221 1.00 95.69 79 ILE A O 1
ATOM 624 N N . LEU A 1 80 ? 11.746 3.310 7.121 1.00 94.75 80 LEU A N 1
ATOM 625 C CA . LEU A 1 80 ? 12.224 3.999 5.922 1.00 94.75 80 LEU A CA 1
ATOM 626 C C . LEU A 1 80 ? 13.573 4.679 6.166 1.00 94.75 80 LEU A C 1
ATOM 628 O O . LEU A 1 80 ? 14.499 4.500 5.375 1.00 94.75 80 LEU A O 1
ATOM 632 N N . GLU A 1 81 ? 13.718 5.384 7.287 1.00 96.19 81 GLU A N 1
ATOM 633 C CA . GLU A 1 81 ? 14.977 6.014 7.685 1.00 96.19 81 GLU A CA 1
ATOM 634 C C . GLU A 1 81 ? 16.099 4.976 7.830 1.00 96.19 81 GLU A C 1
ATOM 636 O O . GLU A 1 81 ? 17.196 5.156 7.296 1.00 96.19 81 GLU A O 1
ATOM 641 N N . TRP A 1 82 ? 15.825 3.851 8.496 1.00 94.62 82 TRP A N 1
ATOM 642 C CA . TRP A 1 82 ? 16.796 2.770 8.649 1.00 94.62 82 TRP A CA 1
ATOM 643 C C . TRP A 1 82 ? 17.220 2.180 7.301 1.00 94.62 82 TRP A C 1
ATOM 645 O O . TRP A 1 82 ? 18.418 2.006 7.061 1.00 94.62 82 TRP A O 1
ATOM 655 N N . LEU A 1 83 ? 16.268 1.909 6.402 1.00 94.12 83 LEU A N 1
ATOM 656 C CA . LEU A 1 83 ? 16.553 1.396 5.058 1.00 94.12 83 LEU A CA 1
ATOM 657 C C . LEU A 1 83 ? 17.436 2.369 4.275 1.00 94.12 83 LEU A C 1
ATOM 659 O O . LEU A 1 83 ? 18.432 1.955 3.680 1.00 94.12 83 LEU A O 1
ATOM 663 N N . MET A 1 84 ? 17.117 3.663 4.317 1.00 91.38 84 MET A N 1
ATOM 664 C CA . MET A 1 84 ? 17.910 4.696 3.653 1.00 91.38 84 MET A CA 1
ATOM 665 C C . MET A 1 84 ? 19.328 4.780 4.229 1.00 91.38 84 MET A C 1
ATOM 667 O O . MET A 1 84 ? 20.300 4.746 3.474 1.00 91.38 84 MET A O 1
ATOM 671 N N . ASN A 1 85 ? 19.468 4.814 5.555 1.00 91.44 85 ASN A N 1
ATOM 672 C CA . ASN A 1 85 ? 20.769 4.879 6.225 1.00 91.44 85 ASN A CA 1
ATOM 673 C C . ASN A 1 85 ? 21.621 3.628 5.965 1.00 91.44 85 ASN A C 1
ATOM 675 O O . ASN A 1 85 ? 22.830 3.736 5.754 1.00 91.44 85 ASN A O 1
ATOM 679 N N . SER A 1 86 ? 20.996 2.449 5.925 1.00 89.38 86 SER A N 1
ATOM 680 C CA . SER A 1 86 ? 21.661 1.183 5.603 1.00 89.38 86 SER A CA 1
ATOM 681 C C . SER A 1 86 ? 22.181 1.171 4.164 1.00 89.38 86 SER A C 1
ATOM 683 O O . SER A 1 86 ? 23.346 0.848 3.931 1.00 89.38 86 SER A O 1
ATOM 685 N N . LEU A 1 87 ? 21.371 1.614 3.197 1.00 86.25 87 LEU A N 1
ATOM 686 C CA . LEU A 1 87 ? 21.793 1.739 1.798 1.00 86.25 87 LEU A CA 1
ATOM 687 C C . LEU A 1 87 ? 22.954 2.730 1.638 1.00 86.25 87 LEU A C 1
ATOM 689 O O . LEU A 1 87 ? 23.923 2.428 0.942 1.00 86.25 87 LEU A O 1
ATOM 693 N N . VAL A 1 88 ? 22.907 3.877 2.324 1.00 81.44 88 VAL A N 1
ATOM 694 C CA . VAL A 1 88 ? 23.998 4.869 2.326 1.00 81.44 88 VAL A CA 1
ATOM 695 C C . VAL A 1 88 ? 25.272 4.296 2.946 1.00 81.44 88 VAL A C 1
ATOM 697 O O . VAL A 1 88 ? 26.369 4.504 2.426 1.00 81.44 88 VAL A O 1
ATOM 700 N N . TYR A 1 89 ? 25.150 3.562 4.050 1.00 84.25 89 TYR A N 1
ATOM 701 C CA . TYR A 1 89 ? 26.286 2.918 4.700 1.00 84.25 89 TYR A CA 1
ATOM 702 C C . TYR A 1 89 ? 26.935 1.857 3.805 1.00 84.25 89 TYR A C 1
ATOM 704 O O . TYR A 1 89 ? 28.156 1.855 3.635 1.00 84.25 89 TYR A O 1
ATOM 712 N N . LEU A 1 90 ? 26.123 0.981 3.207 1.00 81.31 90 LEU A N 1
ATOM 713 C CA . LEU A 1 90 ? 26.586 -0.040 2.268 1.00 81.31 90 LEU A CA 1
ATOM 714 C C . LEU A 1 90 ? 27.249 0.587 1.039 1.00 81.31 90 LEU A C 1
ATOM 716 O O . LEU A 1 90 ? 28.262 0.068 0.578 1.00 81.31 90 LEU A O 1
ATOM 720 N N . TRP A 1 91 ? 26.733 1.717 0.549 1.00 73.94 91 TRP A N 1
ATOM 721 C CA . TRP A 1 91 ? 27.348 2.464 -0.547 1.00 73.94 91 TRP A CA 1
ATOM 722 C C . TRP A 1 91 ? 28.718 3.041 -0.165 1.00 73.94 91 TRP A C 1
ATOM 724 O O . TRP A 1 91 ? 29.652 2.912 -0.941 1.00 73.94 91 TRP A O 1
ATOM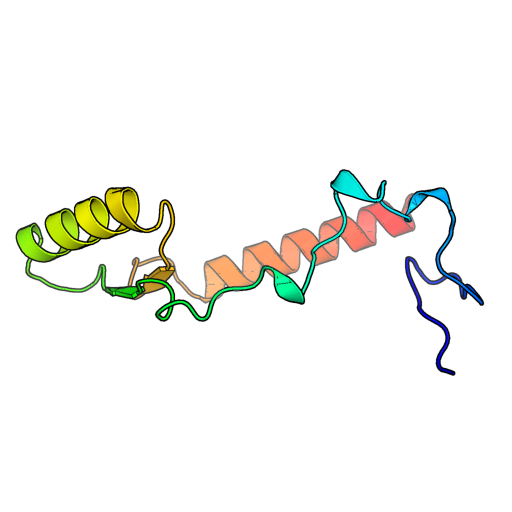 734 N N . LYS A 1 92 ? 28.885 3.595 1.046 1.00 76.69 92 LYS A N 1
ATOM 735 C CA . LYS A 1 92 ? 30.185 4.118 1.524 1.00 76.69 92 LYS A CA 1
ATOM 736 C C . LYS A 1 92 ? 31.258 3.045 1.732 1.00 76.69 92 LYS A C 1
ATOM 738 O O . LYS A 1 92 ? 32.438 3.375 1.787 1.00 76.69 92 LYS A O 1
ATOM 743 N N . ARG A 1 93 ? 30.856 1.789 1.940 1.00 70.94 93 ARG A N 1
ATOM 744 C CA . ARG A 1 93 ? 31.770 0.655 2.155 1.00 70.94 93 ARG A CA 1
ATOM 745 C C . ARG A 1 93 ? 32.235 -0.020 0.864 1.00 70.94 93 ARG A C 1
ATOM 747 O O . ARG A 1 93 ? 33.098 -0.893 0.947 1.00 70.94 93 ARG A O 1
ATOM 754 N N . ARG A 1 94 ? 31.639 0.324 -0.274 1.00 54.22 94 ARG A N 1
ATOM 755 C CA . ARG A 1 94 ? 31.947 -0.243 -1.586 1.00 54.22 94 ARG A CA 1
ATOM 756 C C . ARG A 1 94 ? 32.786 0.731 -2.398 1.00 54.22 94 ARG A C 1
ATOM 758 O O . ARG A 1 94 ? 33.620 0.227 -3.175 1.00 54.22 94 ARG A O 1
#